Protein AF-A0A392PTZ5-F1 (afdb_monomer_lite)

InterPro domains:
  IPR029058 Alpha/Beta hydrolase fold [G3DSA:3.40.50.1820] (28-97)

Structure (mmCIF, N/CA/C/O backbone):
data_AF-A0A392PTZ5-F1
#
_entry.id   AF-A0A392PTZ5-F1
#
loop_
_atom_site.group_PDB
_atom_site.id
_atom_site.type_symbol
_atom_site.label_atom_id
_atom_site.label_alt_id
_atom_site.label_comp_id
_atom_site.label_asym_id
_atom_site.label_entity_id
_atom_site.label_seq_id
_atom_site.pdbx_PDB_ins_code
_atom_site.Cartn_x
_atom_site.Cartn_y
_atom_site.Cartn_z
_atom_site.occupancy
_atom_site.B_iso_or_equiv
_atom_site.auth_seq_id
_atom_site.auth_comp_id
_atom_site.auth_asym_id
_atom_site.auth_atom_id
_atom_site.pdbx_PDB_model_num
ATOM 1 N N . MET A 1 1 ? 36.883 10.571 0.177 1.00 54.09 1 MET A N 1
ATOM 2 C CA . MET A 1 1 ? 35.501 10.969 0.543 1.00 54.09 1 MET A CA 1
ATOM 3 C C . MET A 1 1 ? 35.506 12.430 0.988 1.00 54.09 1 MET A C 1
ATOM 5 O O . MET A 1 1 ? 36.325 12.780 1.825 1.00 54.09 1 MET A O 1
ATOM 9 N N . SER A 1 2 ? 34.683 13.301 0.389 1.00 78.56 2 SER A N 1
ATOM 10 C CA . SER A 1 2 ? 34.723 14.759 0.636 1.00 78.56 2 SER A CA 1
ATOM 11 C C . SER A 1 2 ? 33.905 15.165 1.876 1.00 78.56 2 SER A C 1
ATOM 13 O O . SER A 1 2 ? 32.767 14.708 2.007 1.00 78.56 2 SER A O 1
ATOM 15 N N . PRO A 1 3 ? 34.391 16.091 2.730 1.00 73.44 3 PRO A N 1
ATOM 16 C CA . PRO A 1 3 ? 33.646 16.598 3.892 1.00 73.44 3 PRO A CA 1
ATOM 17 C C . PRO A 1 3 ? 32.278 17.206 3.544 1.00 73.44 3 PRO A C 1
ATOM 19 O O . PRO A 1 3 ? 31.357 17.203 4.358 1.00 73.44 3 PRO A O 1
ATOM 22 N N . ARG A 1 4 ? 32.116 17.710 2.313 1.00 74.19 4 ARG A N 1
ATOM 23 C CA . ARG A 1 4 ? 30.838 18.249 1.814 1.00 74.19 4 ARG A CA 1
ATOM 24 C C . ARG A 1 4 ? 29.796 17.151 1.595 1.00 74.19 4 ARG A C 1
ATOM 26 O O . ARG A 1 4 ? 28.612 17.375 1.817 1.00 74.19 4 ARG A O 1
ATOM 33 N N . HIS A 1 5 ? 30.246 15.960 1.208 1.00 77.81 5 HIS A N 1
ATOM 34 C CA . HIS A 1 5 ? 29.388 14.801 0.986 1.00 77.81 5 HIS A CA 1
ATOM 35 C C . HIS A 1 5 ? 28.784 14.311 2.310 1.00 77.81 5 HIS A C 1
ATOM 37 O O . HIS A 1 5 ? 27.593 14.034 2.376 1.00 77.81 5 HIS A O 1
ATOM 43 N N . LEU A 1 6 ? 29.572 14.336 3.392 1.00 78.94 6 LEU A N 1
ATOM 44 C CA . LEU A 1 6 ? 29.096 14.032 4.744 1.00 78.94 6 LEU A CA 1
ATOM 45 C C . LEU A 1 6 ? 28.069 15.049 5.246 1.00 78.94 6 LEU A C 1
ATOM 47 O O . LEU A 1 6 ? 27.038 14.644 5.767 1.00 78.94 6 LEU A O 1
ATOM 51 N N . LYS A 1 7 ? 28.292 16.353 5.032 1.00 81.75 7 LYS A N 1
ATOM 52 C CA . LYS A 1 7 ? 27.312 17.389 5.411 1.00 81.75 7 LYS A CA 1
ATOM 53 C C . LYS A 1 7 ? 25.991 17.241 4.651 1.00 81.75 7 LYS A C 1
ATOM 55 O O . LYS A 1 7 ? 24.926 17.439 5.229 1.00 81.75 7 LYS A O 1
ATOM 60 N N . ASN A 1 8 ? 26.049 16.858 3.375 1.00 80.06 8 ASN A N 1
ATOM 61 C CA . ASN A 1 8 ? 24.853 16.590 2.576 1.00 80.06 8 ASN A CA 1
ATOM 62 C C . ASN A 1 8 ? 24.113 15.337 3.053 1.00 80.06 8 ASN A C 1
ATOM 64 O O . ASN A 1 8 ? 22.898 15.395 3.221 1.00 80.06 8 ASN A O 1
ATOM 68 N N . LEU A 1 9 ? 24.833 14.246 3.326 1.00 78.12 9 LEU A N 1
ATOM 69 C CA . LEU A 1 9 ? 24.247 13.024 3.879 1.00 78.12 9 LEU A CA 1
ATOM 70 C C . LEU A 1 9 ? 23.638 13.270 5.261 1.00 78.12 9 LEU A C 1
ATOM 72 O O . LEU A 1 9 ? 22.491 12.907 5.491 1.00 78.12 9 LEU A O 1
ATOM 76 N N . GLN A 1 10 ? 24.350 13.965 6.151 1.00 79.69 10 GLN A N 1
ATOM 77 C CA . GLN A 1 10 ? 23.833 14.352 7.463 1.00 79.69 10 GLN A CA 1
ATOM 78 C C . GLN A 1 10 ? 22.554 15.173 7.337 1.00 79.69 10 GLN A C 1
ATOM 80 O O . GLN A 1 10 ? 21.601 14.882 8.049 1.00 79.69 10 GLN A O 1
ATOM 85 N N . ARG A 1 11 ? 22.497 16.143 6.413 1.00 77.81 11 ARG A N 1
ATOM 86 C CA . ARG A 1 11 ? 21.305 16.970 6.162 1.00 77.81 11 ARG A CA 1
ATOM 87 C C . ARG A 1 11 ? 20.120 16.168 5.618 1.00 77.81 11 ARG A C 1
ATOM 89 O O . ARG A 1 11 ? 18.981 16.491 5.934 1.00 77.81 11 ARG A O 1
ATOM 96 N N . LEU A 1 12 ? 20.374 15.156 4.790 1.00 73.88 12 LEU A N 1
ATOM 97 C CA . LEU A 1 12 ? 19.328 14.268 4.275 1.00 73.88 12 LEU A CA 1
ATOM 98 C C . LEU A 1 12 ? 18.792 13.356 5.380 1.00 73.88 12 LEU A C 1
ATOM 100 O O . LEU A 1 12 ? 17.585 13.281 5.562 1.00 73.88 12 LEU A O 1
ATOM 104 N N . LEU A 1 13 ? 19.681 12.758 6.172 1.00 72.25 13 LEU A N 1
ATOM 105 C CA . LEU A 1 13 ? 19.315 11.884 7.288 1.00 72.25 13 LEU A CA 1
ATOM 106 C C . LEU A 1 13 ? 18.628 12.644 8.437 1.00 72.25 13 LEU A C 1
ATOM 108 O O . LEU A 1 13 ? 17.755 12.094 9.100 1.00 72.25 13 LEU A O 1
ATOM 112 N N . THR A 1 14 ? 18.975 13.916 8.666 1.00 69.62 14 THR A N 1
ATOM 113 C CA . THR A 1 14 ? 18.278 14.771 9.651 1.00 69.62 14 THR A CA 1
ATOM 114 C C . THR A 1 14 ? 16.925 15.278 9.159 1.00 69.62 14 THR A C 1
ATOM 116 O O . THR A 1 14 ? 16.088 15.626 9.985 1.00 69.62 14 THR A O 1
ATOM 119 N N . LYS A 1 15 ? 16.667 15.294 7.845 1.00 60.97 15 LYS A N 1
ATOM 120 C CA . LYS A 1 15 ? 15.379 15.724 7.276 1.00 60.97 15 LYS A CA 1
ATOM 121 C C . LYS A 1 15 ? 14.283 14.655 7.299 1.00 60.97 15 LYS A C 1
ATOM 123 O O . LYS A 1 15 ? 13.154 14.971 6.949 1.00 60.97 15 LYS A O 1
ATOM 128 N N . THR A 1 16 ? 14.578 13.420 7.698 1.00 54.28 16 THR A N 1
ATOM 129 C CA . THR A 1 16 ? 13.643 12.287 7.554 1.00 54.28 16 THR A CA 1
ATOM 130 C C . THR A 1 16 ? 13.153 11.701 8.874 1.00 54.28 16 THR A C 1
ATOM 132 O O . THR A 1 16 ? 12.565 10.626 8.878 1.00 54.28 16 THR A O 1
ATOM 135 N N . ALA A 1 17 ? 13.373 12.386 9.995 1.00 52.78 17 ALA A N 1
ATOM 136 C CA . ALA A 1 17 ? 12.816 11.988 11.286 1.00 52.78 17 ALA A CA 1
ATOM 137 C C . ALA A 1 17 ? 11.591 12.832 11.675 1.00 52.78 17 ALA A C 1
ATOM 139 O O . ALA A 1 17 ? 11.327 13.015 12.861 1.00 52.78 17 ALA A O 1
ATOM 140 N N . GLU A 1 18 ? 10.820 13.321 10.693 1.00 53.50 18 GLU A N 1
ATOM 141 C CA . GLU A 1 18 ? 9.377 13.452 10.915 1.00 53.50 18 GLU A CA 1
ATOM 142 C C . GLU A 1 18 ? 8.935 12.062 11.360 1.00 53.50 18 GLU A C 1
ATOM 144 O O . GLU A 1 18 ? 8.998 11.098 10.595 1.00 53.50 18 GLU A O 1
ATOM 149 N N . TYR A 1 19 ? 8.671 11.949 12.658 1.00 47.88 19 TYR A N 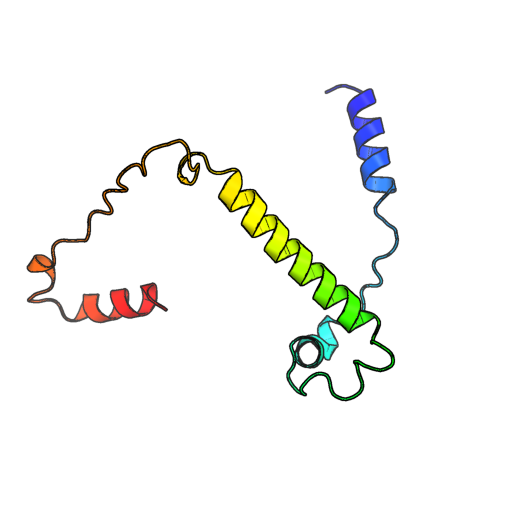1
ATOM 150 C CA . TYR A 1 19 ? 8.215 10.756 13.334 1.00 47.88 19 TYR A CA 1
ATOM 151 C C . TYR A 1 19 ? 7.067 10.201 12.500 1.00 47.88 19 TYR A C 1
ATOM 153 O O . TYR A 1 19 ? 5.950 10.684 12.622 1.00 47.88 19 TYR A O 1
ATOM 161 N N . SER A 1 20 ? 7.331 9.215 11.631 1.00 50.97 20 SER A N 1
ATOM 162 C CA . SER A 1 20 ? 6.284 8.300 11.212 1.00 50.97 20 SER A CA 1
ATOM 163 C C . SER A 1 20 ? 5.892 7.680 12.536 1.00 50.97 20 SER A C 1
ATOM 165 O O . SER A 1 20 ? 6.708 6.928 13.093 1.00 50.97 20 SER A O 1
ATOM 167 N N . PRO A 1 21 ? 4.755 8.087 13.139 1.00 56.22 21 PRO A N 1
ATOM 168 C CA . PRO A 1 21 ? 4.314 7.472 14.367 1.00 56.22 21 PRO A CA 1
ATOM 169 C C . PRO A 1 21 ? 4.367 6.000 14.054 1.00 56.22 21 PRO A C 1
ATOM 171 O O . PRO A 1 21 ? 3.823 5.596 13.022 1.00 56.22 21 PRO A O 1
ATOM 174 N N . ARG A 1 22 ? 5.126 5.233 14.844 1.00 57.78 22 ARG A N 1
ATOM 175 C CA . ARG A 1 22 ? 5.119 3.773 14.778 1.00 57.78 22 ARG A CA 1
ATOM 176 C C . ARG A 1 22 ? 3.710 3.374 15.162 1.00 57.78 22 ARG A C 1
ATOM 178 O O . ARG A 1 22 ? 3.404 3.106 16.317 1.00 57.78 22 ARG A O 1
ATOM 185 N N . ASN A 1 23 ? 2.834 3.537 14.191 1.00 62.88 23 ASN A N 1
ATOM 186 C CA . ASN A 1 23 ? 1.416 3.495 14.350 1.00 62.88 23 ASN A CA 1
ATOM 187 C C . ASN A 1 23 ? 1.121 2.027 14.593 1.00 62.88 23 ASN A C 1
ATOM 189 O O . ASN A 1 23 ? 1.862 1.146 14.141 1.00 62.88 23 ASN A O 1
ATOM 193 N N . THR A 1 24 ? 0.077 1.753 15.348 1.00 70.56 24 THR A N 1
ATOM 194 C CA . THR A 1 24 ? -0.326 0.417 15.794 1.00 70.56 24 THR A CA 1
ATOM 195 C C . THR A 1 24 ? -0.828 -0.477 14.638 1.00 70.56 24 THR A C 1
ATOM 197 O O . THR A 1 24 ? -1.718 -1.304 14.815 1.00 70.56 24 THR A O 1
ATOM 200 N N . LEU A 1 25 ? -0.231 -0.347 13.445 1.00 80.31 25 LEU A N 1
ATOM 201 C CA . LEU A 1 25 ? -0.336 -1.231 12.285 1.00 80.31 25 LEU A CA 1
ATOM 202 C C . LEU A 1 25 ? -0.020 -2.669 12.678 1.00 80.31 25 LEU A C 1
ATOM 204 O O . LEU A 1 25 ? -0.792 -3.562 12.367 1.00 80.31 25 LEU A O 1
ATOM 208 N N . GLY A 1 26 ? 1.066 -2.897 13.424 1.00 83.56 26 GLY A N 1
ATOM 209 C CA . GLY A 1 26 ? 1.467 -4.251 13.816 1.00 83.56 26 GLY A CA 1
ATOM 210 C C . GLY A 1 26 ? 0.388 -5.000 14.605 1.00 83.56 26 GLY A C 1
ATOM 211 O O . GLY A 1 26 ? 0.175 -6.186 14.376 1.00 83.56 26 GLY A O 1
ATOM 212 N N . SER A 1 27 ? -0.343 -4.318 15.491 1.00 88.50 27 SER A N 1
ATOM 213 C CA . SER A 1 27 ? -1.404 -4.951 16.287 1.00 88.50 27 SER A CA 1
ATOM 214 C C . SER A 1 27 ? -2.715 -5.141 15.516 1.00 88.50 27 SER A C 1
ATOM 216 O O . SER A 1 27 ? -3.495 -6.022 15.866 1.00 88.50 27 SER A O 1
ATOM 218 N N . HIS A 1 28 ? -2.953 -4.353 14.464 1.00 89.44 28 HIS A N 1
ATOM 219 C CA . HIS A 1 28 ? -4.215 -4.333 13.715 1.00 89.44 28 HIS A CA 1
ATOM 220 C C . HIS A 1 28 ? -4.049 -4.640 12.220 1.00 89.44 28 HIS A C 1
ATOM 222 O O . HIS A 1 28 ? -4.960 -4.372 11.442 1.00 89.44 28 HIS A O 1
ATOM 228 N N . TRP A 1 29 ? -2.923 -5.233 11.804 1.00 91.56 29 TRP A N 1
ATOM 229 C CA . TRP A 1 29 ? -2.589 -5.442 10.389 1.00 91.56 29 TRP A CA 1
ATOM 230 C C . TRP A 1 29 ? -3.741 -6.106 9.634 1.00 91.56 29 TRP A C 1
ATOM 232 O O . TRP A 1 29 ? -4.173 -5.601 8.605 1.00 91.56 29 TRP A O 1
ATOM 242 N N . ARG A 1 30 ? -4.336 -7.163 10.202 1.00 93.81 30 ARG A N 1
ATOM 243 C CA . ARG A 1 30 ? -5.468 -7.878 9.592 1.00 93.81 30 ARG A CA 1
ATOM 244 C C . ARG A 1 30 ? -6.614 -6.950 9.197 1.00 93.81 30 ARG A C 1
ATOM 246 O O . ARG A 1 30 ? -7.176 -7.117 8.123 1.00 93.81 30 ARG A O 1
ATOM 253 N N . GLN A 1 31 ? -6.935 -5.971 10.040 1.00 93.88 31 GLN A N 1
ATOM 254 C CA . GLN A 1 31 ? -8.020 -5.023 9.788 1.00 93.88 31 GLN A CA 1
ATOM 255 C C . GLN A 1 31 ? -7.668 -4.097 8.622 1.00 93.88 31 GLN A C 1
ATOM 257 O O . GLN A 1 31 ? -8.473 -3.945 7.706 1.00 93.88 31 GLN A O 1
ATOM 262 N N . TYR A 1 32 ? -6.446 -3.556 8.599 1.00 92.81 32 TYR A N 1
ATOM 263 C CA . TYR A 1 32 ? -5.971 -2.709 7.500 1.00 92.81 32 TYR A CA 1
ATOM 264 C C . TYR A 1 32 ? -5.845 -3.468 6.174 1.00 92.81 32 TYR A C 1
ATOM 266 O O . TYR A 1 32 ? -6.124 -2.900 5.124 1.00 92.81 32 TYR A O 1
ATOM 274 N N . HIS A 1 33 ? -5.543 -4.768 6.214 1.00 91.94 33 HIS A N 1
ATOM 275 C CA . HIS A 1 33 ? -5.535 -5.643 5.035 1.00 91.94 33 HIS A CA 1
ATOM 276 C C . HIS A 1 33 ? -6.911 -6.256 4.705 1.00 91.94 33 HIS A C 1
ATOM 278 O O . HIS A 1 33 ? -6.991 -7.171 3.891 1.00 91.94 33 HIS A O 1
ATOM 284 N N . GLY A 1 34 ? -7.997 -5.753 5.303 1.00 92.81 34 GLY A N 1
ATOM 285 C CA . GLY A 1 34 ? -9.358 -6.031 4.839 1.00 92.81 34 GLY A CA 1
ATOM 286 C C . GLY A 1 34 ? -10.063 -7.211 5.501 1.00 92.81 34 GLY A C 1
ATOM 287 O O . GLY A 1 34 ? -11.095 -7.635 4.999 1.00 92.81 34 GLY A O 1
ATOM 288 N N . CYS A 1 35 ? -9.590 -7.726 6.645 1.00 95.25 35 CYS A N 1
ATOM 289 C CA . CYS A 1 35 ? -10.243 -8.872 7.298 1.00 95.25 35 CYS A CA 1
ATOM 290 C C . CYS A 1 35 ? -11.723 -8.639 7.655 1.00 95.25 35 CYS A C 1
ATOM 292 O O . CYS A 1 35 ? -12.455 -9.606 7.828 1.00 95.25 35 CYS A O 1
ATOM 294 N N . ASN A 1 36 ? -12.140 -7.373 7.780 1.00 94.38 36 ASN A N 1
ATOM 295 C CA . ASN A 1 36 ? -13.504 -6.950 8.107 1.00 94.38 36 ASN A CA 1
ATOM 296 C C . ASN A 1 36 ? -14.050 -5.926 7.088 1.00 94.38 36 ASN A C 1
ATOM 298 O O . ASN A 1 36 ? -14.762 -5.001 7.487 1.00 94.38 36 ASN A O 1
ATOM 302 N N . ASP A 1 37 ? -13.647 -6.012 5.815 1.00 95.00 37 ASP A N 1
ATOM 303 C CA . ASP A 1 37 ? -14.121 -5.136 4.724 1.00 95.00 37 ASP A CA 1
ATOM 304 C C . ASP A 1 37 ? -14.011 -3.625 5.027 1.00 95.00 37 ASP A C 1
ATOM 306 O O . ASP A 1 37 ? -14.842 -2.821 4.608 1.00 95.00 37 ASP A O 1
ATOM 310 N N . TRP A 1 38 ? -13.013 -3.233 5.833 1.00 94.81 38 TRP A N 1
ATOM 311 C CA . TRP A 1 38 ? -12.806 -1.858 6.321 1.00 94.81 38 TRP A CA 1
ATOM 312 C C . TRP A 1 38 ? -14.050 -1.204 6.951 1.00 94.81 38 TRP A C 1
ATOM 314 O O . TRP A 1 38 ? -14.219 0.020 6.921 1.00 94.81 38 TRP A O 1
ATOM 324 N N . LYS A 1 39 ? -14.935 -2.013 7.548 1.00 95.31 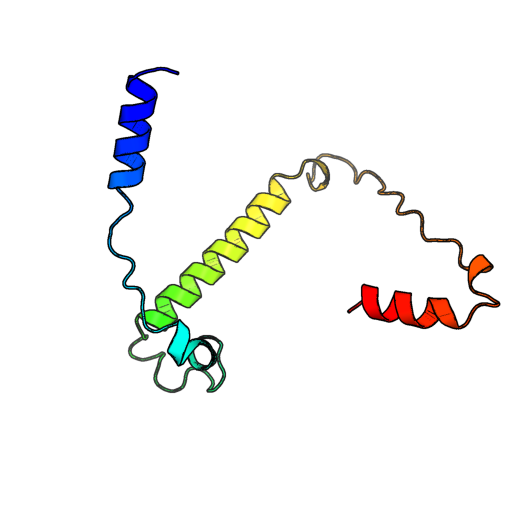39 LYS A N 1
ATOM 325 C CA . LYS A 1 39 ? -16.185 -1.543 8.152 1.00 95.31 39 LYS A CA 1
ATOM 326 C C . LYS A 1 39 ? -15.924 -0.443 9.187 1.00 95.31 39 LYS A C 1
ATOM 328 O O . LYS A 1 39 ? -15.257 -0.672 10.191 1.00 95.31 39 LYS A O 1
ATOM 333 N N . GLY A 1 40 ? -16.503 0.737 8.955 1.00 94.25 40 GLY A N 1
ATOM 334 C CA . GLY A 1 40 ? -16.384 1.901 9.843 1.00 94.25 40 GLY A CA 1
ATOM 335 C C . GLY A 1 40 ? -15.058 2.665 9.741 1.00 94.25 40 GLY A C 1
ATOM 336 O O . GLY A 1 40 ? -14.829 3.556 10.548 1.00 94.25 40 GLY A O 1
ATOM 337 N N . MET A 1 41 ? -14.195 2.334 8.774 1.00 94.19 41 MET A N 1
ATOM 338 C CA . MET A 1 41 ? -12.876 2.962 8.603 1.00 94.19 41 MET A CA 1
ATOM 339 C C . MET A 1 41 ? -12.806 3.913 7.403 1.00 94.19 41 MET A C 1
ATOM 341 O O . MET A 1 41 ? -11.770 4.531 7.180 1.00 94.19 41 MET A O 1
ATOM 345 N N . LEU A 1 42 ? -13.868 3.997 6.597 1.00 94.81 42 LEU A N 1
ATOM 346 C CA . LEU A 1 42 ? -13.898 4.792 5.364 1.00 94.81 42 LEU A CA 1
ATOM 347 C C . LEU A 1 42 ? -14.527 6.180 5.552 1.00 94.81 42 LEU A C 1
ATOM 349 O O . LEU A 1 42 ? -14.168 7.098 4.820 1.00 94.81 42 LEU A O 1
ATOM 353 N N . ASP A 1 43 ? -15.429 6.339 6.526 1.00 92.94 43 ASP A N 1
ATOM 354 C CA . ASP A 1 43 ? -16.145 7.593 6.785 1.00 92.94 43 ASP A CA 1
ATOM 355 C C . ASP A 1 43 ? -16.288 7.858 8.302 1.00 92.94 43 ASP A C 1
ATOM 357 O O . ASP A 1 43 ? -17.139 7.239 8.951 1.00 92.94 43 ASP A O 1
ATOM 361 N N . PRO A 1 44 ? -15.441 8.727 8.895 1.00 92.38 44 PRO A N 1
ATOM 362 C CA . PRO A 1 44 ? -14.294 9.394 8.273 1.00 92.38 44 PRO A CA 1
ATOM 363 C C . PRO A 1 44 ? -13.148 8.409 7.992 1.00 92.38 44 PRO A C 1
ATOM 365 O O . PRO A 1 44 ? -12.942 7.451 8.736 1.00 92.38 44 PRO A O 1
ATOM 368 N N . LEU A 1 45 ? -12.373 8.661 6.932 1.00 93.75 45 LEU A N 1
ATOM 369 C CA . LEU A 1 45 ? -11.256 7.793 6.556 1.00 93.75 45 LEU A CA 1
ATOM 370 C C . LEU A 1 45 ? -10.217 7.714 7.682 1.00 93.75 45 LEU A C 1
ATOM 372 O O . LEU A 1 45 ? -9.595 8.724 8.023 1.00 93.75 45 LEU A O 1
ATOM 376 N N . ASP A 1 46 ? -9.994 6.510 8.197 1.00 92.00 46 ASP A N 1
ATOM 377 C CA . ASP A 1 46 ? -9.008 6.230 9.232 1.00 92.00 46 ASP A CA 1
ATOM 378 C C . ASP A 1 46 ? -7.582 6.595 8.769 1.00 92.00 46 ASP A C 1
ATOM 380 O O . ASP A 1 46 ? -7.166 6.346 7.633 1.00 92.00 46 ASP A O 1
ATOM 384 N N . GLU A 1 47 ? -6.815 7.220 9.666 1.00 90.31 47 GLU A N 1
ATOM 385 C CA . GLU A 1 47 ? -5.475 7.743 9.380 1.00 90.31 47 GLU A CA 1
ATOM 386 C C . GLU A 1 47 ? -4.467 6.637 9.042 1.00 90.31 47 GLU A C 1
ATOM 388 O O . GLU A 1 47 ? -3.604 6.821 8.182 1.00 90.31 47 GLU A O 1
ATOM 393 N N . ASN A 1 48 ? -4.570 5.481 9.700 1.00 90.06 48 ASN A N 1
ATOM 394 C CA . ASN A 1 48 ? -3.711 4.341 9.414 1.00 90.06 48 ASN A CA 1
ATOM 395 C C . ASN A 1 48 ? -4.059 3.699 8.080 1.00 90.06 48 ASN A C 1
ATOM 397 O O . ASN A 1 48 ? -3.158 3.427 7.287 1.00 90.06 48 ASN A O 1
ATOM 401 N N . LEU A 1 49 ? -5.353 3.514 7.813 1.00 91.94 49 LEU A N 1
ATOM 402 C CA . LEU A 1 49 ? -5.825 2.981 6.543 1.00 91.94 49 LEU A CA 1
ATOM 403 C C . LEU A 1 49 ? -5.365 3.858 5.376 1.00 91.94 49 LEU A C 1
ATOM 405 O O . LEU A 1 49 ? -4.846 3.343 4.3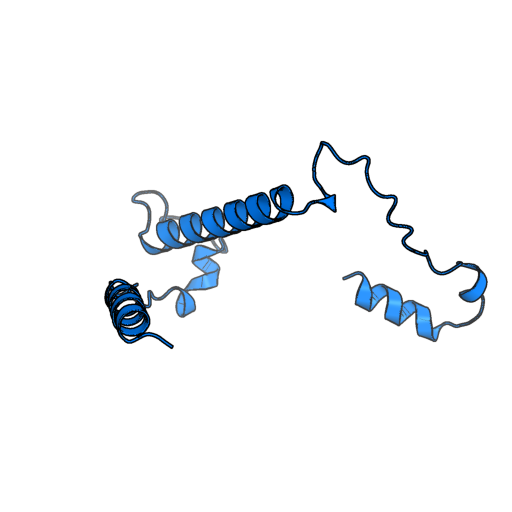88 1.00 91.94 49 LEU A O 1
ATOM 409 N N . ARG A 1 50 ? -5.457 5.188 5.511 1.00 92.38 50 ARG A N 1
ATOM 410 C CA . ARG A 1 50 ? -4.969 6.121 4.486 1.00 92.38 50 ARG A CA 1
ATOM 411 C C . ARG A 1 50 ? -3.487 5.925 4.178 1.00 92.38 50 ARG A C 1
ATOM 413 O O . ARG A 1 50 ? -3.099 5.917 3.013 1.00 92.38 50 ARG A O 1
ATOM 420 N N . ARG A 1 51 ? -2.656 5.765 5.209 1.00 89.25 51 ARG A N 1
ATOM 421 C CA . ARG A 1 51 ? -1.209 5.554 5.047 1.00 89.25 51 ARG A CA 1
ATOM 422 C C . ARG A 1 51 ? -0.899 4.219 4.393 1.00 89.25 51 ARG A C 1
ATOM 424 O O . ARG A 1 51 ? -0.019 4.168 3.540 1.00 89.25 51 ARG A O 1
ATOM 431 N N . GLU A 1 52 ? -1.621 3.168 4.766 1.00 91.31 52 GLU A N 1
ATOM 432 C CA . GLU A 1 52 ? -1.416 1.844 4.182 1.00 91.31 52 GLU A CA 1
ATOM 433 C C . GLU A 1 52 ? -1.789 1.840 2.692 1.00 91.31 52 GLU A C 1
ATOM 435 O O . GLU A 1 52 ? -1.029 1.338 1.866 1.00 91.31 52 GLU A O 1
ATOM 440 N N . VAL A 1 53 ? -2.886 2.508 2.317 1.00 92.31 53 VAL A N 1
ATOM 441 C CA . VAL A 1 53 ? -3.273 2.691 0.908 1.00 92.31 53 VAL A CA 1
ATOM 442 C C . VAL A 1 53 ? -2.206 3.464 0.123 1.00 92.31 53 VAL A C 1
ATOM 444 O O . VAL A 1 53 ? -1.835 3.045 -0.973 1.00 92.31 53 VAL A O 1
ATOM 447 N N . VAL A 1 54 ? -1.668 4.558 0.677 1.00 92.56 54 VAL A N 1
ATOM 448 C CA . VAL A 1 54 ? -0.587 5.326 0.028 1.00 92.56 54 VAL A CA 1
ATOM 449 C C . VAL A 1 54 ? 0.667 4.471 -0.154 1.00 92.56 54 VAL A C 1
ATOM 451 O O . VAL A 1 54 ? 1.215 4.431 -1.254 1.00 92.56 54 VAL A O 1
ATOM 454 N N . ARG A 1 55 ? 1.082 3.728 0.878 1.00 90.50 55 ARG A N 1
ATOM 455 C CA . ARG A 1 55 ? 2.227 2.809 0.816 1.00 90.50 55 ARG A CA 1
ATOM 456 C C . ARG A 1 55 ? 2.060 1.771 -0.298 1.00 90.50 55 ARG A C 1
ATOM 458 O O . ARG A 1 55 ? 2.997 1.529 -1.055 1.00 90.50 55 ARG A O 1
ATOM 465 N N . TYR A 1 56 ? 0.878 1.169 -0.428 1.00 93.94 56 TYR A N 1
ATOM 466 C CA . TYR A 1 56 ? 0.611 0.241 -1.528 1.00 93.94 56 TYR A CA 1
ATOM 467 C C . TYR A 1 56 ? 0.679 0.923 -2.898 1.00 93.94 56 TYR A C 1
ATOM 469 O O . TYR A 1 56 ? 1.227 0.344 -3.836 1.00 93.94 56 TYR A O 1
ATOM 477 N N . GLY A 1 57 ? 0.199 2.164 -3.009 1.00 95.38 57 GLY A N 1
ATOM 478 C CA . GLY A 1 57 ? 0.363 2.977 -4.215 1.00 95.38 57 GLY A CA 1
ATOM 479 C C . GLY A 1 57 ? 1.833 3.189 -4.593 1.00 95.38 57 GLY A C 1
ATOM 480 O O . GLY A 1 57 ? 2.199 3.027 -5.756 1.00 95.38 57 GLY A O 1
ATOM 481 N N . GLU A 1 58 ? 2.697 3.471 -3.615 1.00 93.94 58 GLU A N 1
ATOM 482 C CA . GLU A 1 58 ? 4.143 3.616 -3.831 1.00 93.94 58 GLU A CA 1
ATOM 483 C C . GLU A 1 58 ? 4.794 2.313 -4.312 1.00 93.94 58 GLU A C 1
ATOM 485 O O . GLU A 1 58 ? 5.644 2.345 -5.202 1.00 93.94 58 GLU A O 1
ATOM 490 N N . PHE A 1 59 ? 4.379 1.158 -3.782 1.00 94.25 59 PHE A N 1
ATOM 491 C CA . PHE A 1 59 ? 4.876 -0.141 -4.247 1.00 94.25 59 PHE A CA 1
ATOM 492 C C . PHE A 1 59 ? 4.498 -0.419 -5.700 1.00 94.25 59 PHE A C 1
ATOM 494 O O . PHE A 1 59 ? 5.348 -0.843 -6.485 1.00 94.25 59 PHE A O 1
ATOM 501 N N . VAL A 1 60 ? 3.249 -0.140 -6.078 1.00 96.06 60 VAL A N 1
ATOM 502 C CA . VAL A 1 60 ? 2.789 -0.276 -7.466 1.00 96.06 60 VAL A CA 1
ATOM 503 C C . VAL A 1 60 ? 3.590 0.649 -8.379 1.00 96.06 60 VAL A C 1
ATOM 505 O O . VAL A 1 60 ? 4.105 0.213 -9.408 1.00 96.06 60 VAL A O 1
ATOM 508 N N . GLN A 1 61 ? 3.766 1.907 -7.977 1.00 94.12 61 GLN A N 1
ATOM 509 C CA . GLN A 1 61 ? 4.536 2.884 -8.739 1.00 94.12 61 GLN A CA 1
ATOM 510 C C . GLN A 1 61 ? 6.000 2.449 -8.915 1.00 94.12 61 GLN A C 1
ATOM 512 O O . GLN A 1 61 ? 6.542 2.529 -10.017 1.00 94.12 61 GLN A O 1
ATOM 517 N N . ALA A 1 62 ? 6.637 1.940 -7.857 1.00 93.25 62 ALA A N 1
ATOM 518 C CA . ALA A 1 62 ? 7.999 1.417 -7.913 1.00 93.25 62 ALA A CA 1
ATOM 519 C C . ALA A 1 62 ? 8.116 0.203 -8.849 1.00 93.25 62 ALA A C 1
ATOM 521 O O . ALA A 1 62 ? 9.071 0.122 -9.623 1.00 93.25 62 ALA A O 1
ATOM 522 N N . ALA A 1 63 ? 7.136 -0.706 -8.830 1.00 94.81 63 ALA A N 1
ATOM 523 C CA . ALA A 1 63 ? 7.093 -1.848 -9.739 1.00 94.81 63 ALA A CA 1
ATOM 524 C C . ALA A 1 63 ? 6.990 -1.401 -11.206 1.00 94.81 63 ALA A C 1
ATOM 526 O O . ALA A 1 63 ? 7.760 -1.869 -12.046 1.00 94.81 63 ALA A O 1
ATOM 527 N N . TYR A 1 64 ? 6.111 -0.439 -11.510 1.00 92.38 64 TYR A N 1
ATOM 528 C CA . TYR A 1 64 ? 6.005 0.131 -12.855 1.00 92.38 64 TYR A CA 1
ATOM 529 C C . TYR A 1 64 ? 7.284 0.836 -13.293 1.00 92.38 64 TYR A C 1
ATOM 531 O O . TYR A 1 64 ? 7.709 0.663 -14.435 1.00 92.38 64 TYR A O 1
ATOM 539 N N . HIS A 1 65 ? 7.913 1.615 -12.414 1.00 90.81 65 HIS A N 1
ATOM 540 C CA . HIS A 1 65 ? 9.184 2.260 -12.727 1.00 90.81 65 HIS A CA 1
ATOM 541 C C . HIS A 1 65 ? 10.283 1.242 -13.022 1.00 90.81 65 HIS A C 1
ATOM 543 O O . HIS A 1 65 ? 10.970 1.391 -14.027 1.00 90.81 65 HIS A O 1
ATOM 549 N N . CYS A 1 66 ? 10.407 0.198 -12.199 1.00 88.62 66 CYS A N 1
ATOM 550 C CA . CYS A 1 66 ? 11.362 -0.885 -12.420 1.00 88.62 66 CYS A CA 1
ATOM 551 C C . CYS A 1 66 ? 11.130 -1.542 -13.786 1.00 88.62 66 CYS A C 1
ATOM 553 O O . CYS A 1 66 ? 12.055 -1.630 -14.592 1.00 88.62 66 CYS A O 1
ATOM 555 N N . PHE A 1 67 ? 9.873 -1.887 -14.087 1.00 86.50 67 PHE A N 1
ATOM 556 C CA . PHE A 1 67 ? 9.500 -2.484 -15.363 1.00 86.50 67 PHE A CA 1
ATOM 557 C C . PHE A 1 67 ? 9.857 -1.595 -16.553 1.00 86.50 67 PHE A C 1
ATOM 559 O O . PHE A 1 67 ? 10.384 -2.105 -17.520 1.00 86.50 67 PHE A O 1
ATOM 566 N N . HIS A 1 68 ? 9.616 -0.284 -16.512 1.00 82.56 68 HIS A N 1
ATOM 567 C CA . HIS A 1 68 ? 9.951 0.598 -17.642 1.00 82.56 68 HIS A CA 1
ATOM 568 C C . HIS A 1 68 ? 11.436 0.981 -17.709 1.00 82.56 68 HIS A C 1
ATOM 570 O O . HIS A 1 68 ? 11.889 1.493 -18.729 1.00 82.56 68 HIS A O 1
ATOM 576 N N . SER A 1 69 ? 12.185 0.783 -16.622 1.00 83.12 69 SER A N 1
ATOM 577 C CA . SER A 1 69 ? 13.627 1.040 -16.576 1.00 83.12 69 SER A CA 1
ATOM 578 C C . SER A 1 69 ? 14.476 -0.134 -17.061 1.00 83.12 69 SER A C 1
ATOM 580 O O . SER A 1 69 ? 15.663 0.057 -17.317 1.00 83.12 69 SER A O 1
ATOM 582 N N . ASP A 1 70 ? 13.891 -1.330 -17.177 1.00 79.12 70 ASP A N 1
ATOM 583 C CA . ASP A 1 70 ? 14.575 -2.516 -17.685 1.00 79.12 70 ASP A CA 1
ATOM 584 C C . ASP A 1 70 ? 14.738 -2.410 -19.219 1.00 79.12 70 ASP A C 1
ATOM 586 O O . ASP A 1 70 ? 13.752 -2.298 -19.950 1.00 79.12 70 ASP A O 1
ATOM 590 N N . PRO A 1 71 ? 15.971 -2.427 -19.756 1.00 71.56 71 PRO A N 1
ATOM 591 C CA . PRO A 1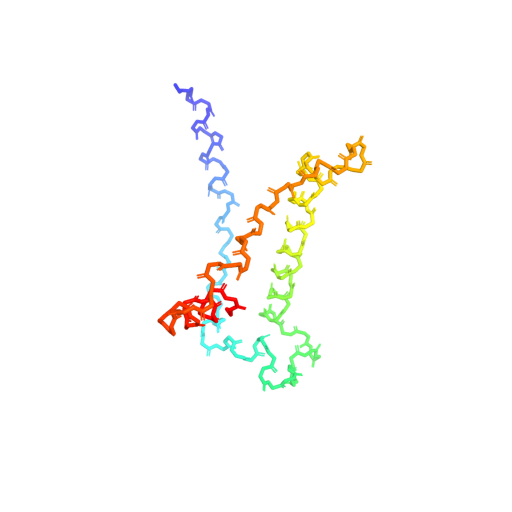 71 ? 16.189 -2.436 -21.199 1.00 71.56 71 PRO A CA 1
ATOM 592 C C . PRO A 1 71 ? 15.498 -3.619 -21.891 1.00 71.56 71 PRO A C 1
ATOM 594 O O . PRO A 1 71 ? 14.985 -3.458 -22.993 1.00 71.56 71 PRO A O 1
ATOM 597 N N . ALA A 1 72 ? 15.398 -4.776 -21.222 1.00 70.50 72 ALA A N 1
ATOM 598 C CA . ALA A 1 72 ? 14.804 -5.991 -21.779 1.00 70.50 72 ALA A CA 1
ATOM 599 C C . ALA A 1 72 ? 13.272 -5.925 -21.933 1.00 70.50 72 ALA A C 1
ATOM 601 O O . ALA A 1 72 ? 12.674 -6.778 -22.594 1.00 70.50 72 ALA A O 1
ATOM 602 N N . THR A 1 73 ? 12.624 -4.946 -21.306 1.00 65.69 73 THR A N 1
ATOM 603 C CA . THR A 1 73 ? 11.184 -4.657 -21.417 1.00 65.69 73 THR A CA 1
ATOM 604 C C . THR A 1 73 ? 10.925 -3.378 -22.221 1.00 65.69 73 THR A C 1
ATOM 606 O O . THR A 1 73 ? 9.768 -2.984 -22.405 1.00 65.69 73 THR A O 1
ATOM 609 N N . SER A 1 74 ? 11.986 -2.725 -22.711 1.00 65.38 74 SER A N 1
ATOM 610 C CA . SER A 1 74 ? 11.898 -1.532 -23.544 1.00 65.38 74 SER A CA 1
ATOM 611 C C . SER A 1 74 ? 11.147 -1.836 -24.836 1.00 65.38 74 SER A C 1
ATOM 613 O O . SER A 1 74 ? 11.480 -2.756 -25.574 1.00 65.38 74 SER A O 1
ATOM 615 N N . GLN A 1 75 ? 10.161 -0.998 -25.152 1.00 62.16 75 GLN A N 1
ATOM 616 C CA . GLN A 1 75 ? 9.313 -1.125 -26.346 1.00 62.16 75 GLN A CA 1
ATOM 617 C C . GLN A 1 75 ? 10.088 -0.970 -27.667 1.00 62.16 75 GLN A C 1
ATOM 619 O O . GLN A 1 75 ? 9.562 -1.282 -28.732 1.00 62.16 75 GLN A O 1
ATOM 624 N N . TYR A 1 76 ? 11.317 -0.450 -27.596 1.00 62.41 76 TYR A N 1
ATOM 625 C CA . TYR A 1 76 ? 12.174 -0.175 -28.747 1.00 62.41 76 TYR A CA 1
ATOM 626 C C . TYR A 1 76 ? 13.229 -1.257 -28.994 1.00 62.41 76 TYR A C 1
ATOM 628 O O . TYR A 1 76 ? 13.865 -1.232 -30.047 1.00 62.41 76 TYR A O 1
ATOM 636 N N . GLU A 1 77 ? 13.406 -2.212 -28.075 1.00 58.12 77 GLU A N 1
ATOM 637 C CA . GLU A 1 77 ? 14.176 -3.420 -28.360 1.00 58.12 77 GLU A CA 1
ATOM 638 C C . GLU A 1 77 ? 13.212 -4.547 -28.754 1.00 58.12 77 GLU A C 1
ATOM 640 O O . GLU A 1 77 ? 12.236 -4.800 -28.042 1.00 58.12 77 GLU A O 1
ATOM 645 N N . PRO A 1 78 ? 13.436 -5.241 -29.889 1.00 59.12 78 PRO A N 1
ATOM 646 C CA . PRO A 1 78 ? 12.694 -6.462 -30.166 1.00 59.12 78 PRO A CA 1
ATOM 647 C C . PRO A 1 78 ? 12.894 -7.408 -28.978 1.00 59.12 78 PRO A C 1
ATOM 649 O O . PRO A 1 78 ? 14.025 -7.498 -28.490 1.00 59.12 78 PRO A O 1
ATOM 652 N N . PRO A 1 79 ? 11.838 -8.096 -28.496 1.00 58.75 79 PRO A N 1
ATOM 653 C CA . PRO A 1 79 ? 11.943 -8.941 -27.318 1.00 58.75 79 PRO A CA 1
ATOM 654 C C . PRO A 1 79 ? 13.090 -9.915 -27.543 1.00 58.75 79 PRO A C 1
ATOM 656 O O . PRO A 1 79 ? 13.003 -10.792 -28.406 1.00 58.75 79 PRO A O 1
ATOM 659 N N . GLN A 1 80 ? 14.190 -9.733 -26.805 1.00 59.22 80 GLN A N 1
ATOM 660 C CA . GLN A 1 80 ? 15.271 -10.700 -26.823 1.00 59.22 80 GLN A CA 1
ATOM 661 C C . GLN A 1 80 ? 14.628 -12.006 -26.394 1.00 59.22 80 GLN A C 1
ATOM 663 O O . GLN A 1 80 ? 14.070 -12.100 -25.296 1.00 59.22 80 GLN A O 1
ATOM 668 N N . SER A 1 81 ? 14.617 -12.986 -27.296 1.00 57.19 81 SER A N 1
ATOM 669 C CA . SER A 1 81 ? 14.078 -14.302 -27.010 1.00 57.19 81 SER A CA 1
ATOM 670 C C . SER A 1 81 ? 14.864 -14.839 -25.824 1.00 57.19 81 SER A C 1
ATOM 672 O O . SER A 1 81 ? 15.986 -15.324 -25.980 1.00 57.19 81 SER A O 1
ATOM 674 N N . ARG A 1 82 ? 14.304 -14.716 -24.618 1.00 57.78 82 ARG A N 1
ATOM 675 C CA . ARG A 1 82 ? 14.770 -15.469 -23.465 1.00 57.78 82 ARG A CA 1
ATOM 676 C C . ARG A 1 82 ? 14.505 -16.912 -23.837 1.00 57.78 82 ARG A C 1
ATOM 678 O O . ARG A 1 82 ? 13.390 -17.402 -23.685 1.00 57.78 82 ARG A O 1
ATOM 685 N N . HIS A 1 83 ? 15.520 -17.564 -24.395 1.00 60.34 83 HIS A N 1
ATOM 686 C CA . HIS A 1 83 ? 15.561 -19.006 -24.483 1.00 60.34 83 HIS A CA 1
ATOM 687 C C . HIS A 1 83 ? 15.634 -19.506 -23.042 1.00 60.34 83 HIS A C 1
ATOM 689 O O . HIS A 1 83 ? 16.705 -19.731 -22.480 1.00 60.34 83 HIS A O 1
ATOM 695 N N . VAL A 1 84 ? 14.470 -19.583 -22.403 1.00 61.62 84 VAL A N 1
ATOM 696 C CA . VAL A 1 84 ? 14.297 -20.372 -21.201 1.00 61.62 84 VAL A CA 1
ATOM 697 C C . VAL A 1 84 ? 14.398 -21.794 -21.705 1.00 61.62 84 VAL A C 1
ATOM 699 O O . VAL A 1 84 ? 13.476 -22.289 -22.352 1.00 61.62 84 VAL A O 1
ATOM 702 N N . SER A 1 85 ? 15.555 -22.413 -21.492 1.00 58.69 85 SER A N 1
ATOM 703 C CA . SER A 1 85 ? 15.726 -23.839 -21.716 1.00 58.69 85 SER A CA 1
ATOM 704 C C . SER A 1 85 ? 14.718 -24.546 -20.813 1.00 58.69 85 SER A C 1
ATOM 706 O O . SER A 1 85 ? 14.965 -24.733 -19.624 1.00 58.69 85 SER A O 1
ATOM 708 N N . LEU A 1 86 ? 13.542 -24.858 -21.356 1.00 57.91 86 LEU A N 1
ATOM 709 C CA . LEU A 1 86 ? 12.615 -25.789 -20.737 1.00 57.91 86 LEU A CA 1
ATOM 710 C C . LEU A 1 86 ? 13.375 -27.114 -20.641 1.00 57.91 86 LEU A C 1
ATOM 712 O O . LEU A 1 86 ? 13.844 -27.593 -21.676 1.00 57.91 86 LEU A O 1
ATOM 716 N N . PRO A 1 87 ? 13.556 -27.680 -19.434 1.00 64.25 87 PRO A N 1
ATOM 717 C CA . PRO A 1 87 ? 14.147 -29.000 -19.299 1.00 64.25 87 PRO A CA 1
ATOM 718 C C . PRO A 1 87 ? 13.359 -29.966 -20.180 1.00 64.25 87 PRO A C 1
ATOM 720 O O . PRO A 1 87 ? 12.125 -30.007 -20.099 1.00 64.25 87 PRO A O 1
ATOM 723 N N . ASP A 1 88 ? 14.067 -30.671 -21.062 1.00 53.94 88 ASP A N 1
ATOM 724 C CA . ASP A 1 88 ? 13.448 -31.610 -21.985 1.00 53.94 88 ASP A CA 1
ATOM 725 C C . ASP A 1 88 ? 12.661 -32.646 -21.179 1.00 53.94 88 ASP A C 1
ATOM 727 O O . ASP A 1 88 ? 13.160 -33.236 -20.220 1.00 53.94 88 ASP A O 1
ATOM 731 N N . LYS A 1 89 ? 11.385 -32.822 -21.528 1.00 57.69 89 LYS A N 1
ATOM 732 C CA . LYS A 1 89 ? 10.461 -33.631 -20.726 1.00 57.69 89 LYS A CA 1
ATOM 733 C C . LYS A 1 89 ? 10.756 -35.130 -20.813 1.00 57.69 89 LYS A C 1
ATOM 735 O O . LYS A 1 89 ? 10.138 -35.917 -20.101 1.00 57.69 89 LYS A O 1
ATOM 740 N N . SER A 1 90 ? 11.706 -35.507 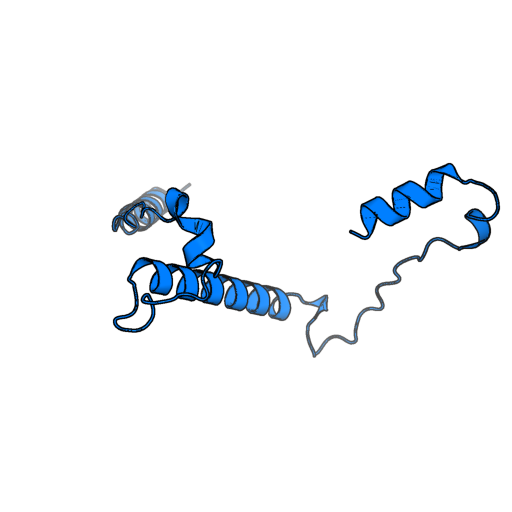-21.664 1.00 57.16 90 SER A N 1
ATOM 741 C CA . SER A 1 90 ? 12.202 -36.866 -21.850 1.00 57.16 90 SER A CA 1
ATOM 742 C C . SER A 1 90 ? 12.941 -37.425 -20.627 1.00 57.16 90 SER A C 1
ATOM 744 O O . SER A 1 90 ? 13.033 -38.642 -20.501 1.00 57.16 90 SER A O 1
ATOM 746 N N . SER A 1 91 ? 13.400 -36.586 -19.688 1.00 40.28 91 SER A N 1
ATOM 747 C CA . SER A 1 91 ? 14.073 -37.048 -18.462 1.00 40.28 91 SER A CA 1
ATOM 748 C C . SER A 1 91 ? 13.134 -37.354 -17.288 1.00 40.28 91 SER A C 1
ATOM 750 O O . SER A 1 91 ? 13.611 -37.764 -16.236 1.00 40.28 91 SER A O 1
ATOM 752 N N . TRP A 1 92 ? 11.819 -37.142 -17.428 1.00 45.88 92 TRP A N 1
ATOM 753 C CA . TRP A 1 92 ? 10.842 -37.330 -16.340 1.00 45.88 92 TRP A CA 1
ATOM 754 C C . TRP A 1 92 ? 10.107 -38.667 -16.376 1.00 45.88 92 TRP A C 1
ATOM 756 O O . TRP A 1 92 ? 9.192 -38.869 -15.583 1.00 45.88 92 TRP A O 1
ATOM 766 N N . VAL A 1 93 ? 10.436 -39.558 -17.314 1.00 52.25 93 VAL A N 1
ATOM 767 C CA . VAL A 1 93 ? 9.598 -40.743 -17.532 1.00 52.25 93 VAL A CA 1
ATOM 768 C C . VAL A 1 93 ? 9.774 -41.807 -16.442 1.00 52.25 93 VAL A C 1
ATOM 770 O O . VAL A 1 93 ? 8.861 -42.604 -16.275 1.00 52.25 93 VAL A O 1
ATOM 773 N N . ASP A 1 94 ? 10.826 -41.769 -15.613 1.00 49.91 94 ASP A N 1
ATOM 774 C CA . ASP A 1 94 ? 11.090 -42.879 -14.680 1.00 49.91 94 ASP A CA 1
ATOM 775 C C . ASP A 1 94 ? 11.518 -42.494 -13.246 1.00 49.91 94 ASP A C 1
ATOM 777 O O . ASP A 1 94 ? 12.046 -43.352 -12.542 1.00 49.91 94 ASP A O 1
ATOM 781 N N . ASP A 1 95 ? 11.282 -41.261 -12.761 1.00 50.56 95 ASP A N 1
ATOM 782 C CA . ASP A 1 95 ? 11.688 -40.894 -11.386 1.00 50.56 95 ASP A CA 1
ATOM 783 C C . ASP A 1 95 ? 10.595 -40.171 -10.557 1.00 50.56 95 ASP A C 1
ATOM 785 O O . ASP A 1 95 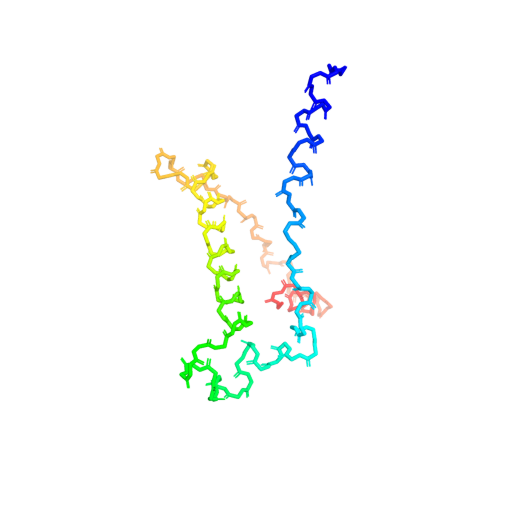? 10.350 -38.973 -10.746 1.00 50.56 95 ASP A O 1
ATOM 789 N N . PRO A 1 96 ? 9.911 -40.873 -9.626 1.00 56.94 96 PRO A N 1
ATOM 790 C CA . PRO A 1 96 ? 8.818 -40.315 -8.827 1.00 56.94 96 PRO A CA 1
ATOM 791 C C . PRO A 1 96 ? 9.274 -39.296 -7.769 1.00 56.94 96 PRO A C 1
ATOM 793 O O . PRO A 1 96 ? 8.429 -38.600 -7.203 1.00 56.94 96 PRO A O 1
ATOM 796 N N . GLU A 1 97 ? 10.576 -39.169 -7.495 1.00 55.25 97 GLU A N 1
ATOM 797 C CA . GLU A 1 97 ? 11.077 -38.247 -6.469 1.00 55.25 97 GLU A CA 1
ATOM 798 C C . GLU A 1 97 ? 11.112 -36.788 -6.958 1.00 55.25 97 GLU A C 1
ATOM 800 O O . GLU A 1 97 ? 10.924 -35.851 -6.178 1.00 55.25 97 GLU A O 1
ATOM 805 N N . ILE A 1 98 ? 11.237 -36.563 -8.271 1.00 55.22 98 ILE A N 1
ATOM 806 C CA . ILE A 1 98 ? 11.371 -35.205 -8.815 1.00 55.22 98 ILE A CA 1
ATOM 807 C C . ILE A 1 98 ? 10.013 -34.534 -9.103 1.00 55.22 98 ILE A C 1
ATOM 809 O O . ILE A 1 98 ? 9.908 -33.309 -9.215 1.00 55.22 98 ILE A O 1
ATOM 813 N N . GLN A 1 99 ? 8.928 -35.312 -9.114 1.00 51.34 99 GLN A N 1
ATOM 814 C CA . GLN A 1 99 ? 7.573 -34.785 -9.286 1.00 51.34 99 GLN A CA 1
ATOM 815 C C . GLN A 1 99 ? 7.132 -33.895 -8.103 1.00 51.34 99 GLN A C 1
ATOM 817 O O . GLN A 1 99 ? 6.341 -32.968 -8.289 1.00 51.34 99 GLN A O 1
ATOM 822 N N . LEU A 1 100 ? 7.674 -34.127 -6.900 1.00 53.75 100 LEU A N 1
ATOM 823 C CA . LEU A 1 100 ? 7.405 -33.303 -5.715 1.00 53.75 100 LEU A CA 1
ATOM 824 C C . LEU A 1 100 ? 8.215 -31.997 -5.707 1.00 53.75 100 LEU A C 1
ATOM 826 O O . LEU A 1 100 ? 7.680 -30.961 -5.310 1.00 53.75 100 LEU A O 1
ATOM 830 N N . ASP A 1 101 ? 9.457 -32.003 -6.206 1.00 52.69 101 ASP A N 1
ATOM 831 C CA . ASP A 1 101 ? 10.292 -30.789 -6.245 1.00 52.69 101 ASP A CA 1
ATOM 832 C C . ASP A 1 101 ? 9.745 -29.747 -7.240 1.00 52.69 101 ASP A C 1
ATOM 834 O O . ASP A 1 101 ? 9.828 -28.540 -7.006 1.00 52.69 101 ASP A O 1
ATOM 838 N N . TRP A 1 102 ? 9.090 -30.192 -8.320 1.00 51.16 102 TRP A N 1
ATOM 839 C CA . TRP A 1 102 ? 8.449 -29.288 -9.283 1.00 51.16 102 TRP A CA 1
ATOM 840 C C . TRP A 1 102 ? 7.207 -28.576 -8.719 1.00 51.16 102 TRP A C 1
ATOM 842 O O . TRP A 1 102 ? 7.011 -27.384 -8.974 1.00 51.16 102 TRP A O 1
ATOM 852 N N . ILE A 1 103 ? 6.389 -29.275 -7.921 1.00 53.78 103 ILE A N 1
ATOM 853 C CA . ILE A 1 103 ? 5.202 -28.690 -7.273 1.00 53.78 103 ILE A CA 1
ATOM 854 C C . ILE A 1 103 ? 5.625 -27.665 -6.213 1.00 53.78 103 ILE A C 1
ATOM 856 O O . ILE A 1 103 ? 5.047 -26.583 -6.148 1.00 53.78 103 ILE A O 1
ATOM 860 N N . CYS A 1 104 ? 6.678 -27.952 -5.443 1.00 50.66 104 CYS A N 1
ATOM 861 C CA . CYS A 1 104 ? 7.198 -27.044 -4.416 1.00 50.66 104 CYS A CA 1
ATOM 862 C C . CYS A 1 104 ? 7.860 -25.774 -4.973 1.00 50.66 104 CYS A C 1
ATOM 864 O O . CYS A 1 104 ? 7.964 -24.786 -4.256 1.00 50.66 104 CYS A O 1
ATOM 866 N N . ARG A 1 105 ? 8.323 -25.784 -6.229 1.00 47.66 105 ARG A N 1
ATOM 867 C CA . ARG A 1 105 ? 8.927 -24.612 -6.894 1.00 47.66 105 ARG A CA 1
ATOM 868 C C . ARG A 1 105 ? 7.932 -23.783 -7.712 1.00 47.66 105 ARG A C 1
ATOM 870 O O . ARG A 1 105 ? 8.303 -22.712 -8.186 1.00 47.66 105 ARG A O 1
ATOM 877 N N . SER A 1 106 ? 6.711 -24.284 -7.904 1.00 48.31 106 SER A N 1
ATOM 878 C CA . SER A 1 106 ? 5.655 -23.635 -8.700 1.00 48.31 106 SER A CA 1
ATOM 879 C C . SER A 1 106 ? 4.504 -23.069 -7.851 1.00 48.31 106 SER A C 1
ATOM 881 O O . SER A 1 106 ? 3.539 -22.552 -8.416 1.00 48.31 106 SER A O 1
ATOM 883 N N . LEU A 1 107 ? 4.610 -23.162 -6.520 1.00 41.00 107 LEU A N 1
ATOM 884 C CA . LEU A 1 107 ? 3.787 -22.477 -5.513 1.00 41.00 107 LEU A CA 1
ATOM 885 C C . LEU A 1 107 ? 4.654 -21.462 -4.763 1.00 41.00 107 LEU A C 1
ATOM 887 O O . LEU A 1 107 ? 4.121 -20.377 -4.444 1.00 41.00 107 LEU A O 1
#

Secondary structure (DSSP, 8-state):
--HHHHHHHHHHHHTT-S-----THHHHHHHHTTTTTTTTSBTTBPHHHHHHHHHHHHHHHHHHHHHHH-GGG-TTS--------PPPGGGGSS-TTHHHHHHHH--

Foldseek 3Di:
DDPVVVVVVVVVVVVPPPPPPPPCCVVCVCLLVCVPPVVPCVVVPPPVNVVVVVVVVVVVVVVVVVQCPDPCNDPPDDNPPPPPPPPDCVVVPPDPVVVVVVVVVVD

Organism: NCBI:txid97028

Radius of gyration: 24.04 Å; chains: 1; bounding box: 52×61×46 Å

Sequence (107 aa):
MSPRHLKNLQRLLTKTAEYSPRNTLGSHWRQYHGCNDWKGMLDPLDENLRREVVRYGEFVQAAYHCFHSDPATSQYEPPQSRHVSLPDKSSWVDDPEIQLDWICRSL

pLDDT: mean 73.84, std 17.39, range [40.28, 96.06]